Protein AF-A0A6B3FJ87-F1 (afdb_monomer_lite)

Foldseek 3Di:
DVDPDDDDDPDDPDDDDPVVLVVVLVCCVVPNQLVVLVCVCVVPDDPVCCVVCVVVNVVSSVVSRPPDSVVVSD

Secondary structure (DSSP, 8-state):
---S----SS--S--S-HHHHHHHHHHHHHHTTHHHHHHHHHHHS-HHHHHH-HHHHHHHHHHHHTS-HHHHT-

Radius of gyration: 15.2 Å; chains: 1; bounding box: 40×23×40 Å

Structure (mmCIF, N/CA/C/O bac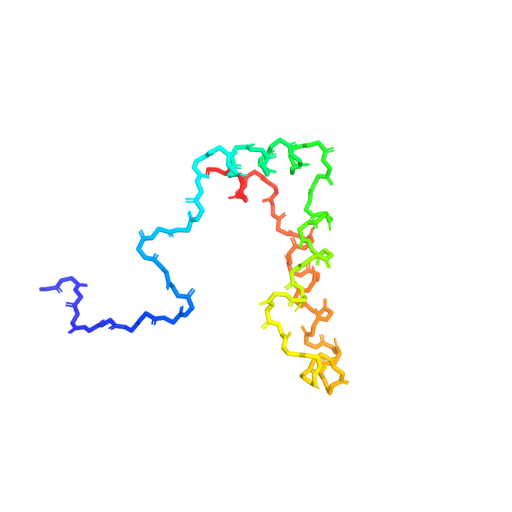kbone):
data_AF-A0A6B3FJ87-F1
#
_entry.id   AF-A0A6B3FJ87-F1
#
loop_
_atom_site.group_PDB
_atom_site.id
_atom_site.type_symbol
_atom_site.label_atom_id
_atom_site.label_alt_id
_atom_site.label_comp_id
_atom_site.label_asym_id
_atom_site.label_entity_id
_atom_site.label_seq_id
_atom_site.pdbx_PDB_ins_code
_atom_site.Cartn_x
_atom_site.Cartn_y
_atom_site.Cartn_z
_atom_site.occupancy
_atom_site.B_iso_or_equiv
_atom_site.auth_seq_id
_atom_site.auth_comp_id
_atom_site.auth_asym_id
_atom_site.auth_atom_id
_atom_site.pdbx_PDB_model_num
ATOM 1 N N . HIS A 1 1 ? -22.429 2.853 -21.942 1.00 70.62 1 HIS A N 1
ATOM 2 C CA . HIS A 1 1 ? -21.509 3.664 -21.114 1.00 70.62 1 HIS A CA 1
ATOM 3 C C . HIS A 1 1 ? -20.622 2.728 -20.298 1.00 70.62 1 HIS A C 1
ATOM 5 O O . HIS A 1 1 ? -21.170 1.805 -19.714 1.00 70.62 1 HIS A O 1
ATOM 11 N N . ARG A 1 2 ? -19.284 2.888 -20.307 1.00 91.25 2 ARG A N 1
ATOM 12 C CA . ARG A 1 2 ? -18.363 1.992 -19.565 1.00 91.25 2 ARG A CA 1
ATOM 13 C C . ARG A 1 2 ? -18.202 2.353 -18.078 1.00 91.25 2 ARG A C 1
ATOM 15 O O . ARG A 1 2 ? -17.814 1.491 -17.306 1.00 91.25 2 ARG A O 1
ATOM 22 N N . VAL A 1 3 ? -18.529 3.584 -17.676 1.00 95.06 3 VAL A N 1
ATOM 23 C CA . VAL A 1 3 ? -18.541 4.035 -16.272 1.00 95.06 3 VAL A CA 1
ATOM 24 C C . VAL A 1 3 ? -19.777 4.908 -16.058 1.00 95.06 3 VAL A C 1
ATOM 26 O O . VAL A 1 3 ? -20.018 5.814 -16.855 1.00 95.06 3 VAL A O 1
ATOM 29 N N . ALA A 1 4 ? -20.568 4.607 -15.024 1.00 96.00 4 ALA A N 1
ATOM 30 C CA . ALA A 1 4 ? -21.762 5.374 -14.650 1.00 96.00 4 ALA A CA 1
ATOM 31 C C . ALA A 1 4 ? -21.469 6.437 -13.572 1.00 96.00 4 ALA A C 1
ATOM 33 O O . ALA A 1 4 ? -22.067 7.508 -13.593 1.00 96.00 4 ALA A O 1
ATOM 34 N N . SER A 1 5 ? -20.527 6.168 -12.662 1.00 95.94 5 SER A N 1
ATOM 35 C CA . SER A 1 5 ? -20.041 7.099 -11.633 1.00 95.94 5 SER A CA 1
ATOM 36 C C . SER A 1 5 ? -18.634 6.700 -11.156 1.00 95.94 5 SER A C 1
ATOM 38 O O . SER A 1 5 ? -18.223 5.552 -11.339 1.00 95.94 5 SER A O 1
ATOM 40 N N . LEU A 1 6 ? -17.877 7.645 -10.578 1.00 96.00 6 LEU A N 1
ATOM 41 C CA . LEU A 1 6 ? -16.505 7.439 -10.089 1.00 96.00 6 LEU A CA 1
ATOM 42 C C . LEU A 1 6 ? -16.231 8.298 -8.844 1.00 96.00 6 LEU A C 1
ATOM 44 O O . LEU A 1 6 ? -16.482 9.500 -8.863 1.00 96.00 6 LEU A O 1
ATOM 48 N N . ALA A 1 7 ? -15.660 7.694 -7.799 1.00 97.56 7 ALA A N 1
ATOM 49 C CA . ALA A 1 7 ? -15.096 8.393 -6.645 1.00 97.56 7 ALA A CA 1
ATOM 50 C C . ALA A 1 7 ? -13.571 8.208 -6.618 1.00 97.56 7 ALA A C 1
ATOM 52 O O . ALA A 1 7 ? -13.075 7.095 -6.792 1.00 97.56 7 ALA A O 1
ATOM 53 N N . LEU A 1 8 ? -12.830 9.295 -6.392 1.00 97.44 8 LEU A N 1
ATOM 54 C CA . LEU A 1 8 ? -11.370 9.299 -6.295 1.00 97.44 8 LEU A CA 1
ATOM 55 C C . LEU A 1 8 ? -10.971 9.560 -4.839 1.00 97.44 8 LEU A C 1
ATOM 57 O O . LEU A 1 8 ? -11.184 10.656 -4.329 1.00 97.44 8 LEU A O 1
ATOM 61 N N . VAL A 1 9 ? -10.398 8.559 -4.170 1.00 96.94 9 VAL A N 1
ATOM 62 C CA . VAL A 1 9 ? -9.967 8.638 -2.764 1.00 96.94 9 VAL A CA 1
ATOM 63 C C . VAL A 1 9 ? -8.460 8.435 -2.700 1.00 96.94 9 VAL A C 1
ATOM 65 O O . VAL A 1 9 ? -7.947 7.532 -3.356 1.00 96.94 9 VAL A O 1
ATOM 68 N N . ALA A 1 10 ? -7.758 9.286 -1.941 1.00 94.75 10 ALA A N 1
ATOM 69 C CA . ALA A 1 10 ? -6.294 9.268 -1.823 1.00 94.75 10 ALA A CA 1
ATOM 70 C C . ALA A 1 10 ? -5.577 9.212 -3.191 1.00 94.75 10 ALA A C 1
ATOM 72 O O . ALA A 1 10 ? -4.577 8.517 -3.357 1.00 94.75 10 ALA A O 1
ATOM 73 N N . SER A 1 11 ? -6.120 9.926 -4.183 1.00 96.44 11 SER A N 1
ATOM 74 C CA . SER A 1 11 ? -5.667 9.888 -5.573 1.00 96.44 11 SER A CA 1
ATOM 75 C C . SER A 1 11 ? -5.078 11.228 -6.011 1.00 96.44 11 SER A C 1
ATOM 77 O O . SER A 1 11 ? -5.372 12.276 -5.438 1.00 96.44 11 SER A O 1
ATOM 79 N N . SER A 1 12 ? -4.251 11.187 -7.049 1.00 95.12 12 SER A N 1
ATOM 80 C CA . SER A 1 12 ? -3.690 12.353 -7.721 1.00 95.12 12 SER A CA 1
ATOM 81 C C . SER A 1 12 ? -3.691 12.097 -9.228 1.00 95.12 12 SER A C 1
ATOM 83 O O . SER A 1 12 ? -3.422 10.964 -9.637 1.00 95.12 12 SER A O 1
ATOM 85 N N . PRO A 1 13 ? -3.914 13.120 -10.080 1.00 95.44 13 PRO A N 1
ATOM 86 C CA . PRO A 1 13 ? -3.720 12.982 -11.525 1.00 95.44 13 PRO A CA 1
ATOM 87 C C . PRO A 1 13 ? -2.266 12.641 -11.889 1.00 95.44 13 PRO A C 1
ATOM 89 O O . PRO A 1 13 ? -2.005 12.124 -12.974 1.00 95.44 13 PRO A O 1
ATOM 92 N N . ARG A 1 14 ? -1.315 12.919 -10.985 1.00 94.38 14 ARG A N 1
ATOM 93 C CA . ARG A 1 14 ? 0.075 12.475 -11.087 1.00 94.38 14 ARG A CA 1
ATOM 94 C C . ARG A 1 14 ? 0.697 12.333 -9.701 1.00 94.38 14 ARG A C 1
ATOM 96 O O . ARG A 1 14 ? 0.795 13.304 -8.953 1.00 94.38 14 ARG A O 1
ATOM 103 N N . PHE A 1 15 ? 1.170 11.138 -9.376 1.00 92.44 15 PHE A N 1
ATOM 104 C CA . PHE A 1 15 ? 2.063 10.936 -8.239 1.00 92.44 15 PHE A CA 1
ATOM 105 C C . PHE A 1 15 ? 3.507 11.098 -8.700 1.00 92.44 15 PHE A C 1
ATOM 107 O O . PHE A 1 15 ? 3.866 10.528 -9.726 1.00 92.44 15 PHE A O 1
ATOM 114 N N . GLY A 1 16 ? 4.309 11.852 -7.943 1.00 93.00 16 GLY A N 1
ATOM 115 C CA . GLY A 1 16 ? 5.764 11.956 -8.094 1.00 93.00 16 GLY A CA 1
ATOM 116 C C . GLY A 1 16 ? 6.297 12.231 -9.507 1.00 93.00 16 GLY A C 1
ATOM 117 O O . GLY A 1 16 ? 5.609 12.714 -10.419 1.00 93.00 16 GLY A O 1
ATOM 118 N N . THR A 1 17 ? 7.572 11.904 -9.691 1.00 96.12 17 THR A N 1
ATOM 119 C CA . THR A 1 17 ? 8.281 11.995 -10.972 1.00 96.12 17 THR A CA 1
ATOM 120 C C . THR A 1 17 ? 8.731 10.622 -11.461 1.00 96.12 17 THR A C 1
ATOM 122 O O . THR A 1 17 ? 8.965 9.709 -10.675 1.00 96.12 17 THR A O 1
ATOM 125 N N . ALA A 1 18 ? 8.888 10.454 -12.777 1.00 95.06 18 ALA A N 1
ATOM 126 C CA . ALA A 1 18 ? 9.343 9.181 -13.342 1.00 95.06 18 ALA A CA 1
ATOM 127 C C . ALA A 1 18 ? 10.720 8.756 -12.790 1.00 95.06 18 ALA A C 1
ATOM 129 O O . ALA A 1 18 ? 10.975 7.566 -12.617 1.00 95.06 18 ALA A O 1
ATOM 130 N N . ASP A 1 19 ? 11.578 9.724 -12.466 1.00 97.25 19 ASP A N 1
ATOM 131 C CA . ASP A 1 19 ? 12.894 9.496 -11.871 1.00 97.25 19 ASP A CA 1
ATOM 132 C C . ASP A 1 19 ? 12.782 8.925 -10.451 1.00 97.25 19 ASP A C 1
ATOM 134 O O . ASP A 1 19 ? 13.436 7.926 -10.154 1.00 97.25 19 ASP A O 1
ATOM 138 N N . GLU A 1 20 ? 11.887 9.460 -9.613 1.00 95.69 20 GLU A N 1
ATOM 139 C CA . GLU A 1 20 ? 11.606 8.919 -8.273 1.00 95.69 20 GLU A CA 1
ATOM 140 C C . GLU A 1 20 ? 11.103 7.469 -8.325 1.00 95.69 20 GLU A C 1
ATOM 142 O O . GLU A 1 20 ? 11.513 6.628 -7.520 1.00 95.69 20 GLU A O 1
ATOM 147 N N . PHE A 1 21 ? 10.215 7.138 -9.271 1.00 94.94 21 PHE A N 1
ATOM 148 C CA . PHE A 1 21 ? 9.749 5.756 -9.445 1.00 94.94 21 PHE A CA 1
ATOM 149 C C . PHE A 1 21 ? 10.862 4.841 -9.965 1.00 94.94 21 PHE A C 1
ATOM 151 O O . PHE A 1 21 ? 10.999 3.721 -9.473 1.00 94.94 21 PHE A O 1
ATOM 158 N N . ARG A 1 22 ? 11.715 5.315 -10.883 1.00 95.88 22 ARG A N 1
ATOM 159 C CA . ARG A 1 22 ? 12.868 4.539 -11.368 1.00 95.88 22 ARG A CA 1
ATOM 160 C C . ARG A 1 22 ? 13.887 4.266 -10.261 1.00 95.88 22 ARG A C 1
ATOM 162 O O . ARG A 1 22 ? 14.325 3.124 -10.125 1.00 95.88 22 ARG A O 1
ATOM 169 N N . GLN A 1 23 ? 14.213 5.265 -9.440 1.00 96.56 23 GLN A N 1
ATOM 170 C CA . GLN A 1 23 ? 15.092 5.105 -8.275 1.00 96.56 23 GLN A CA 1
ATOM 171 C C . GLN A 1 23 ? 14.513 4.113 -7.263 1.00 96.56 23 GLN A C 1
ATOM 173 O O . GLN A 1 23 ? 15.212 3.211 -6.805 1.00 96.56 23 GLN A O 1
ATOM 178 N N . ARG A 1 24 ? 13.213 4.210 -6.971 1.00 95.81 24 ARG A N 1
ATOM 179 C CA . ARG A 1 24 ? 12.522 3.232 -6.123 1.00 95.81 24 ARG A CA 1
ATOM 180 C C . ARG A 1 24 ? 12.581 1.823 -6.705 1.00 95.81 24 ARG A C 1
ATOM 182 O O . ARG A 1 24 ? 12.839 0.883 -5.963 1.00 95.81 24 ARG A O 1
ATOM 189 N N . GLY A 1 25 ? 12.412 1.674 -8.017 1.00 96.88 25 GLY A N 1
ATOM 190 C CA . GLY A 1 25 ? 12.563 0.390 -8.698 1.00 96.88 25 GLY A CA 1
ATOM 191 C C . GLY A 1 25 ? 13.966 -0.203 -8.541 1.00 96.88 25 GLY A C 1
ATOM 192 O O . GLY A 1 25 ? 14.095 -1.406 -8.339 1.00 96.88 25 GLY A O 1
ATOM 193 N N . VAL A 1 26 ? 15.021 0.623 -8.569 1.00 97.50 26 VAL A N 1
ATOM 194 C CA . VAL A 1 26 ? 16.394 0.172 -8.263 1.00 97.50 26 VAL A CA 1
ATOM 195 C C . VAL A 1 26 ? 16.482 -0.346 -6.829 1.00 97.50 26 VAL A C 1
ATOM 197 O O . VAL A 1 26 ? 16.982 -1.446 -6.615 1.00 97.50 26 VAL A O 1
ATOM 200 N N . ILE A 1 27 ? 15.943 0.397 -5.858 1.00 96.56 27 ILE A N 1
ATOM 201 C CA . ILE A 1 27 ? 15.932 -0.020 -4.448 1.00 96.56 27 ILE A CA 1
ATOM 202 C C . ILE A 1 27 ? 15.206 -1.357 -4.284 1.00 96.56 27 ILE A C 1
ATOM 204 O O . ILE A 1 27 ? 15.735 -2.243 -3.617 1.00 96.56 27 ILE A O 1
ATOM 208 N N . VAL A 1 28 ? 14.034 -1.518 -4.899 1.00 97.12 28 VAL A N 1
ATOM 209 C CA . VAL A 1 28 ? 13.222 -2.736 -4.779 1.00 97.12 28 VAL A CA 1
ATOM 210 C C . VAL A 1 28 ? 13.887 -3.940 -5.443 1.00 97.12 28 VAL A C 1
ATOM 212 O O . VAL A 1 28 ? 13.888 -5.021 -4.864 1.00 97.12 28 VAL A O 1
ATOM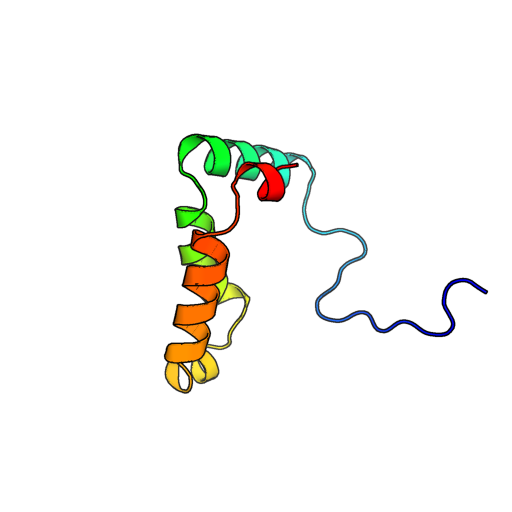 215 N N . ARG A 1 29 ? 14.520 -3.770 -6.611 1.00 95.88 29 ARG A N 1
ATOM 216 C CA . ARG A 1 29 ? 15.271 -4.862 -7.255 1.00 95.88 29 ARG A CA 1
ATOM 217 C C . ARG A 1 29 ? 16.426 -5.363 -6.394 1.00 95.88 29 ARG A C 1
ATOM 219 O O . ARG A 1 29 ? 16.673 -6.561 -6.364 1.00 95.88 29 ARG A O 1
ATOM 226 N N . THR A 1 30 ? 17.120 -4.459 -5.706 1.00 96.31 30 THR A N 1
ATOM 227 C CA . THR A 1 30 ? 18.287 -4.816 -4.888 1.00 96.31 30 THR A CA 1
ATOM 228 C C . THR A 1 30 ? 17.903 -5.337 -3.503 1.00 96.31 30 THR A C 1
ATOM 230 O O . THR A 1 30 ? 18.563 -6.230 -2.987 1.00 96.31 30 THR A O 1
ATOM 233 N N . ASN A 1 31 ? 16.857 -4.781 -2.883 1.00 95.56 31 ASN A N 1
ATOM 234 C CA . ASN A 1 31 ? 16.565 -4.981 -1.457 1.00 95.56 31 ASN A CA 1
ATOM 235 C C . ASN A 1 31 ? 15.211 -5.657 -1.187 1.00 95.56 31 ASN A C 1
ATOM 237 O O . ASN A 1 31 ? 14.820 -5.809 -0.029 1.00 95.56 31 ASN A O 1
ATOM 241 N N . GLY A 1 32 ? 14.457 -6.006 -2.231 1.00 95.88 32 GLY A N 1
ATOM 242 C CA . GLY A 1 32 ? 13.061 -6.409 -2.099 1.00 95.88 32 GLY A CA 1
ATOM 243 C C . GLY A 1 32 ? 12.169 -5.279 -1.564 1.00 95.88 32 GLY A C 1
ATOM 244 O O . GLY A 1 32 ? 12.479 -4.090 -1.677 1.00 95.88 32 GLY A O 1
ATOM 245 N N . LEU A 1 33 ? 11.035 -5.655 -0.971 1.00 97.69 33 LEU A N 1
ATOM 246 C CA . LEU A 1 33 ? 9.997 -4.725 -0.503 1.00 97.69 33 LEU A CA 1
ATOM 247 C C . LEU A 1 33 ? 10.203 -4.224 0.933 1.00 97.69 33 LEU A C 1
ATOM 249 O O . LEU A 1 33 ? 9.472 -3.332 1.362 1.00 97.69 33 LEU A O 1
ATOM 253 N N . GLU A 1 34 ? 11.206 -4.718 1.668 1.00 96.00 34 GLU A N 1
ATOM 254 C CA . GLU A 1 34 ? 11.426 -4.343 3.075 1.00 96.00 34 GLU A CA 1
ATOM 255 C C . GLU A 1 34 ? 11.523 -2.820 3.302 1.00 96.00 34 GLU A C 1
ATOM 257 O O . GLU A 1 34 ? 10.849 -2.306 4.201 1.00 96.00 34 GLU A O 1
ATOM 262 N N . PRO A 1 35 ? 12.264 -2.041 2.483 1.00 95.44 35 PRO A N 1
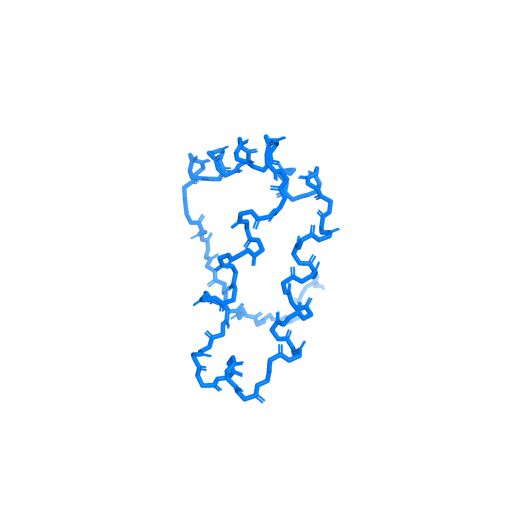ATOM 263 C CA . PRO A 1 35 ? 12.321 -0.590 2.667 1.00 95.44 35 PRO A CA 1
ATOM 264 C C . PRO A 1 35 ? 10.963 0.103 2.455 1.00 95.44 35 PRO A C 1
ATOM 266 O O . PRO A 1 35 ? 10.690 1.133 3.077 1.00 95.44 35 PRO A O 1
ATOM 269 N N . MET A 1 36 ? 10.105 -0.451 1.591 1.00 96.06 36 MET A N 1
ATOM 270 C CA . MET A 1 36 ? 8.759 0.076 1.340 1.00 96.06 36 MET A CA 1
ATOM 271 C C . MET A 1 36 ? 7.819 -0.285 2.493 1.00 96.06 36 MET A C 1
ATOM 273 O O . MET A 1 36 ? 7.092 0.576 2.983 1.00 96.06 36 MET A O 1
ATOM 277 N N . ALA A 1 37 ? 7.890 -1.528 2.976 1.00 96.81 37 ALA A N 1
ATOM 278 C CA . ALA A 1 37 ? 7.084 -2.020 4.088 1.00 96.81 37 ALA A CA 1
ATOM 279 C C . ALA A 1 37 ? 7.341 -1.231 5.379 1.00 96.81 37 ALA A C 1
ATOM 281 O O . ALA A 1 37 ? 6.397 -0.880 6.080 1.00 96.81 37 ALA A O 1
ATOM 282 N N . ARG A 1 38 ? 8.602 -0.880 5.661 1.00 94.38 38 ARG A N 1
ATOM 283 C CA . ARG A 1 38 ? 8.969 -0.101 6.854 1.00 94.38 38 ARG A CA 1
ATOM 284 C C . ARG A 1 38 ? 8.413 1.325 6.848 1.00 94.38 38 ARG A C 1
ATOM 286 O O . ARG A 1 38 ? 8.077 1.845 7.902 1.00 94.38 38 ARG A O 1
ATOM 293 N N . THR A 1 39 ? 8.337 1.962 5.681 1.00 94.19 39 THR A N 1
ATOM 294 C CA . THR A 1 39 ? 7.947 3.382 5.568 1.00 94.19 39 THR A CA 1
ATOM 295 C C . THR A 1 39 ? 6.459 3.587 5.275 1.00 94.19 39 THR A C 1
ATOM 297 O O . THR A 1 39 ? 5.951 4.696 5.434 1.00 94.19 39 THR A O 1
ATOM 300 N N . ALA A 1 40 ? 5.740 2.541 4.853 1.00 94.56 40 ALA A N 1
ATOM 301 C CA . ALA A 1 40 ? 4.321 2.628 4.516 1.00 94.56 40 ALA A CA 1
ATOM 302 C C . ALA A 1 40 ? 3.420 3.060 5.695 1.00 94.56 40 ALA A C 1
ATOM 304 O O . ALA A 1 40 ? 2.602 3.959 5.484 1.00 94.56 40 ALA A O 1
ATOM 305 N N . PRO A 1 41 ? 3.564 2.526 6.928 1.00 94.62 41 PRO A N 1
ATOM 306 C CA . PRO A 1 41 ? 2.669 2.869 8.035 1.00 94.62 41 PRO A CA 1
ATOM 307 C C . PRO A 1 41 ? 2.616 4.357 8.363 1.00 94.62 41 PRO A C 1
ATOM 309 O O . PRO A 1 41 ? 1.530 4.903 8.526 1.00 94.62 41 PRO A O 1
ATOM 312 N N . GLU A 1 42 ? 3.773 5.020 8.389 1.00 93.19 42 GLU A N 1
ATOM 313 C CA . GLU A 1 42 ? 3.892 6.452 8.695 1.00 93.19 42 GLU A CA 1
ATOM 314 C C . GLU A 1 42 ? 3.160 7.331 7.671 1.00 93.19 42 GLU A C 1
ATOM 316 O O . GLU A 1 42 ? 2.759 8.451 7.977 1.00 93.19 42 GLU A O 1
ATOM 321 N N . ARG A 1 43 ? 2.979 6.826 6.443 1.00 94.12 43 ARG A N 1
ATOM 322 C CA . ARG A 1 43 ? 2.281 7.525 5.357 1.00 94.12 43 ARG A CA 1
ATOM 323 C C . ARG A 1 43 ? 0.796 7.186 5.287 1.00 94.12 43 ARG A C 1
ATOM 325 O O . ARG A 1 43 ? 0.030 7.975 4.743 1.00 94.12 43 ARG A O 1
ATOM 332 N N . TRP A 1 44 ? 0.403 6.002 5.749 1.00 96.75 44 TRP A N 1
ATOM 333 C CA . TRP A 1 44 ? -0.962 5.486 5.606 1.00 96.75 44 TRP A CA 1
ATOM 334 C C . TRP A 1 44 ? -1.828 5.724 6.837 1.00 96.75 44 TRP A C 1
ATOM 336 O O . TRP A 1 44 ? -3.041 5.874 6.704 1.00 96.75 44 TRP A O 1
ATOM 346 N N . PHE A 1 45 ? -1.224 5.768 8.024 1.00 97.50 45 PHE A N 1
ATOM 347 C CA . PHE A 1 45 ? -1.949 5.832 9.285 1.00 97.50 45 PHE A CA 1
ATOM 348 C C . PHE A 1 45 ? -1.540 7.052 10.099 1.00 97.50 45 PHE A C 1
ATOM 350 O O . PHE A 1 45 ? -0.370 7.422 10.174 1.00 97.50 45 PHE A O 1
ATOM 357 N N . THR A 1 46 ? -2.516 7.663 10.767 1.00 97.44 46 THR A N 1
ATOM 358 C CA . THR A 1 46 ? -2.211 8.649 11.803 1.00 97.44 46 THR A CA 1
ATOM 359 C C . THR A 1 46 ? -1.560 7.950 13.002 1.00 97.44 46 THR A C 1
ATOM 361 O O . THR A 1 46 ? -1.859 6.778 13.259 1.00 97.44 46 THR A O 1
ATOM 364 N N . PRO A 1 47 ? -0.736 8.652 13.802 1.00 96.94 47 PRO A N 1
ATOM 365 C CA . PRO A 1 47 ? -0.130 8.059 14.995 1.00 96.94 47 PRO A CA 1
ATOM 366 C C . PRO A 1 47 ? -1.158 7.464 15.970 1.00 96.94 47 PRO A C 1
ATOM 368 O O . PRO A 1 47 ? -0.944 6.385 16.513 1.00 96.94 47 PRO A O 1
ATOM 371 N N . GLY A 1 48 ? -2.308 8.129 16.148 1.00 98.12 48 GLY A N 1
ATOM 372 C CA . GLY A 1 48 ? -3.381 7.647 17.023 1.00 98.12 48 GLY A CA 1
ATOM 373 C C . GLY A 1 48 ? -4.022 6.348 16.532 1.00 98.12 48 GLY A C 1
ATOM 374 O O . GLY A 1 48 ? -4.270 5.451 17.333 1.00 98.12 48 GLY A O 1
ATOM 375 N N . PHE A 1 49 ? -4.237 6.209 15.219 1.00 98.00 49 PHE A N 1
ATOM 376 C CA . PHE A 1 49 ? -4.744 4.959 14.654 1.00 98.00 49 PHE A CA 1
ATOM 377 C C . PHE A 1 49 ? -3.717 3.838 14.790 1.00 98.00 49 PHE A C 1
ATOM 379 O O . PHE A 1 49 ? -4.071 2.739 15.206 1.00 98.00 49 PHE A O 1
ATOM 386 N N . ALA A 1 50 ? -2.447 4.120 14.494 1.00 97.31 50 ALA A N 1
ATOM 387 C CA . ALA A 1 50 ? -1.391 3.124 14.608 1.00 97.31 50 ALA A CA 1
ATOM 388 C C . ALA A 1 50 ? -1.232 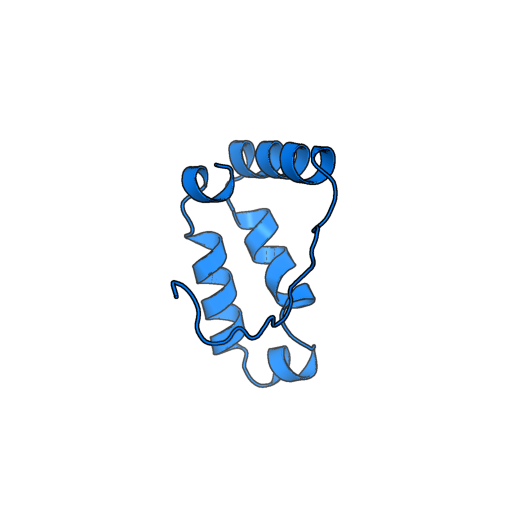2.602 16.044 1.00 97.31 50 ALA A C 1
ATOM 390 O O . ALA A 1 50 ? -1.068 1.401 16.242 1.00 97.31 50 ALA A O 1
ATOM 391 N N . ALA A 1 51 ? -1.362 3.483 17.041 1.00 97.19 51 ALA A N 1
ATOM 392 C CA . ALA A 1 51 ? -1.351 3.098 18.449 1.00 97.19 51 ALA A CA 1
ATOM 393 C C . ALA A 1 51 ? -2.602 2.301 18.861 1.00 9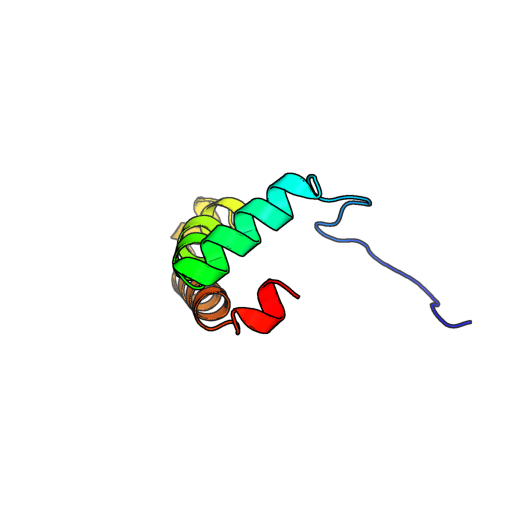7.19 51 ALA A C 1
ATOM 395 O O . ALA A 1 51 ? -2.500 1.353 19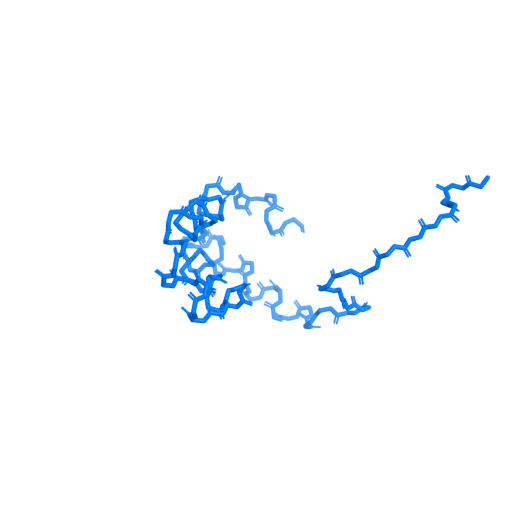.635 1.00 97.19 51 ALA A O 1
ATOM 396 N N . ALA A 1 52 ? -3.781 2.673 18.354 1.00 98.44 52 ALA A N 1
ATOM 397 C CA . ALA A 1 52 ? -5.042 2.029 18.717 1.00 98.44 52 ALA A CA 1
ATOM 398 C C . ALA A 1 52 ? -5.280 0.690 17.998 1.00 98.44 52 ALA A C 1
ATOM 400 O O . ALA A 1 52 ? -6.005 -0.159 18.512 1.00 98.44 52 ALA A O 1
ATOM 401 N N . GLN A 1 53 ? -4.716 0.511 16.802 1.00 98.31 53 GLN A N 1
ATOM 402 C CA . GLN A 1 53 ? -4.965 -0.633 15.918 1.00 98.31 53 GLN A CA 1
ATOM 403 C C . GLN A 1 53 ? -3.654 -1.269 15.414 1.00 98.31 53 GLN A C 1
ATOM 405 O O . GLN A 1 53 ? -3.463 -1.405 14.200 1.00 98.31 53 GLN A O 1
ATOM 410 N N . PRO A 1 54 ? -2.744 -1.698 16.311 1.00 97.50 54 PRO A N 1
ATOM 411 C CA . PRO A 1 54 ? -1.431 -2.208 15.917 1.00 97.50 54 PRO A CA 1
ATOM 412 C C . PRO A 1 54 ? -1.526 -3.445 15.016 1.00 97.50 54 PRO A C 1
ATOM 414 O O . PRO A 1 54 ? -0.799 -3.535 14.033 1.00 97.50 54 PRO A O 1
ATOM 417 N N . ALA A 1 55 ? -2.490 -4.339 15.256 1.00 98.12 55 ALA A N 1
ATOM 418 C CA . ALA A 1 55 ? -2.681 -5.538 14.436 1.00 98.12 55 ALA A CA 1
ATOM 419 C C . ALA A 1 55 ? -3.029 -5.219 12.967 1.00 98.12 55 ALA A C 1
ATOM 421 O O . ALA A 1 55 ? -2.572 -5.907 12.055 1.00 98.12 55 ALA A O 1
ATOM 422 N N . ILE A 1 56 ? -3.807 -4.157 12.717 1.00 97.69 56 ILE A N 1
ATOM 423 C CA . ILE A 1 56 ? -4.140 -3.720 11.351 1.00 97.69 56 ILE A CA 1
ATOM 424 C C . ILE A 1 56 ? -2.899 -3.142 10.670 1.00 97.69 56 ILE A C 1
ATOM 426 O O . ILE A 1 56 ? -2.639 -3.434 9.501 1.00 97.69 56 ILE A O 1
ATOM 430 N N . VAL A 1 57 ? -2.117 -2.344 11.400 1.00 98.00 57 VAL A N 1
ATOM 431 C CA . VAL A 1 57 ? -0.870 -1.778 10.878 1.00 98.00 57 VAL A CA 1
ATOM 432 C C . VAL A 1 57 ? 0.135 -2.880 10.554 1.00 98.00 57 VAL A C 1
ATOM 434 O O . VAL A 1 57 ? 0.704 -2.882 9.465 1.00 98.00 57 VAL A O 1
ATOM 437 N N . GLU A 1 58 ? 0.316 -3.849 11.448 1.00 97.38 58 GLU A N 1
ATOM 438 C CA . GLU A 1 58 ? 1.208 -4.992 11.240 1.00 97.38 58 GLU A CA 1
ATOM 439 C C . GLU A 1 58 ? 0.786 -5.837 10.039 1.00 97.38 58 GLU A C 1
ATOM 441 O O . GLU A 1 58 ? 1.631 -6.195 9.214 1.00 97.38 58 GLU A O 1
ATOM 446 N N . TRP A 1 59 ? -0.514 -6.104 9.892 1.00 97.69 59 TRP A N 1
ATOM 447 C CA . TRP A 1 59 ? -1.050 -6.780 8.714 1.00 97.69 59 TRP A CA 1
ATOM 448 C C . TRP A 1 59 ? -0.737 -6.006 7.426 1.00 97.69 59 TRP A C 1
ATOM 450 O O . TRP A 1 59 ? -0.258 -6.597 6.457 1.00 97.69 59 TRP A O 1
ATOM 460 N N . ALA A 1 60 ? -0.933 -4.684 7.419 1.00 97.25 60 ALA A N 1
ATOM 461 C CA . ALA A 1 60 ? -0.630 -3.847 6.261 1.00 97.25 60 ALA A CA 1
ATOM 462 C C . ALA A 1 60 ? 0.871 -3.873 5.915 1.00 97.25 60 ALA A C 1
ATOM 464 O O . ALA A 1 60 ? 1.231 -3.970 4.741 1.00 97.25 60 ALA A O 1
ATOM 465 N N . VAL A 1 61 ? 1.751 -3.863 6.924 1.00 97.69 61 VAL A N 1
ATOM 466 C CA . VAL A 1 61 ? 3.201 -4.033 6.732 1.00 97.69 61 VAL A CA 1
ATOM 467 C C . VAL A 1 61 ? 3.511 -5.388 6.102 1.00 97.69 61 VAL A C 1
ATOM 469 O O . VAL A 1 61 ? 4.262 -5.433 5.128 1.00 97.69 61 VAL A O 1
ATOM 472 N N . GLN A 1 62 ? 2.925 -6.484 6.601 1.00 97.50 62 GLN A N 1
ATOM 473 C CA . GLN A 1 62 ? 3.149 -7.813 6.017 1.00 97.50 62 GLN A CA 1
ATOM 474 C C . GLN A 1 62 ? 2.630 -7.908 4.582 1.00 97.50 62 GLN A C 1
ATOM 476 O O . GLN A 1 62 ? 3.288 -8.507 3.732 1.00 97.50 62 GLN A O 1
ATOM 481 N N . MET A 1 63 ? 1.496 -7.275 4.284 1.00 97.06 63 MET A N 1
ATOM 482 C CA . MET A 1 63 ? 0.951 -7.217 2.930 1.00 97.06 63 MET A CA 1
ATOM 483 C C . MET A 1 63 ? 1.930 -6.534 1.960 1.00 97.06 63 MET A C 1
ATOM 485 O O . MET A 1 63 ? 2.239 -7.097 0.910 1.00 97.06 63 MET A O 1
ATOM 489 N N . VAL A 1 64 ? 2.519 -5.390 2.332 1.00 97.00 64 VAL A N 1
ATOM 490 C CA . VAL A 1 64 ? 3.552 -4.743 1.498 1.00 97.00 64 VAL A CA 1
ATOM 491 C C . VAL A 1 64 ? 4.784 -5.635 1.373 1.00 97.00 64 VAL A C 1
ATOM 493 O O . VAL A 1 64 ? 5.301 -5.841 0.278 1.00 97.00 64 VAL A O 1
ATOM 496 N N . ARG A 1 65 ? 5.249 -6.195 2.490 1.00 96.62 65 ARG A N 1
ATOM 497 C CA . ARG A 1 65 ? 6.482 -6.987 2.561 1.00 96.62 65 ARG A CA 1
ATOM 498 C C . ARG A 1 65 ? 6.435 -8.255 1.700 1.00 96.62 65 ARG A C 1
ATOM 500 O O . ARG A 1 65 ? 7.469 -8.676 1.194 1.00 96.62 65 ARG A O 1
ATOM 507 N N . THR A 1 66 ? 5.250 -8.837 1.528 1.00 96.12 66 THR A N 1
ATOM 508 C CA . THR A 1 66 ? 5.015 -10.069 0.754 1.00 96.12 66 THR A CA 1
ATOM 509 C C . THR A 1 66 ? 4.510 -9.822 -0.669 1.00 96.12 66 THR A C 1
ATOM 511 O O . THR A 1 66 ? 4.274 -10.775 -1.409 1.00 96.12 66 THR A O 1
ATOM 514 N N . THR A 1 67 ? 4.369 -8.559 -1.081 1.00 97.06 67 THR A N 1
ATOM 515 C CA . THR A 1 67 ? 4.054 -8.212 -2.471 1.00 97.06 67 THR A CA 1
ATOM 516 C C . THR A 1 67 ? 5.190 -8.659 -3.391 1.00 97.06 67 THR A C 1
ATOM 518 O O . THR A 1 67 ? 6.362 -8.422 -3.092 1.00 97.06 67 THR A O 1
ATOM 521 N N . ASP A 1 68 ? 4.849 -9.271 -4.528 1.00 96.38 68 ASP A N 1
ATOM 522 C CA . ASP A 1 68 ? 5.839 -9.655 -5.532 1.00 96.38 68 ASP A CA 1
ATOM 523 C C . ASP A 1 68 ? 6.620 -8.420 -6.035 1.00 96.38 68 ASP A C 1
ATOM 525 O O . ASP A 1 68 ? 6.007 -7.470 -6.545 1.00 96.38 68 ASP A O 1
ATOM 529 N N . PRO A 1 69 ? 7.962 -8.402 -5.917 1.00 95.75 69 PRO A N 1
ATOM 530 C CA . PRO A 1 69 ? 8.760 -7.259 -6.340 1.00 95.75 69 PRO A CA 1
ATOM 531 C C . PRO A 1 69 ? 8.651 -6.955 -7.833 1.00 95.75 69 PRO A C 1
ATOM 533 O O . PRO A 1 69 ? 8.730 -5.785 -8.197 1.00 95.75 69 PRO A O 1
ATOM 536 N N . GLY A 1 70 ? 8.460 -7.973 -8.683 1.00 94.81 70 GLY A N 1
ATOM 537 C CA . GLY A 1 70 ? 8.300 -7.815 -10.129 1.00 94.81 70 GLY A CA 1
ATOM 538 C C . GLY A 1 70 ? 7.016 -7.069 -10.486 1.00 94.81 70 GLY A C 1
ATOM 539 O O . GLY A 1 70 ? 7.064 -6.095 -11.230 1.00 94.81 70 GLY A O 1
ATOM 540 N N . CYS A 1 71 ? 5.893 -7.455 -9.881 1.00 94.88 71 CYS A N 1
ATOM 541 C CA . CYS A 1 71 ? 4.610 -6.765 -10.002 1.00 94.88 71 CYS A CA 1
ATOM 542 C C . CYS A 1 71 ? 4.648 -5.340 -9.433 1.00 94.88 71 CYS A C 1
ATOM 544 O O . CYS A 1 71 ? 3.993 -4.453 -9.973 1.00 94.88 71 CYS A O 1
ATOM 546 N N . TYR A 1 72 ? 5.407 -5.097 -8.357 1.00 94.62 72 TYR A N 1
ATOM 547 C CA . TYR A 1 72 ? 5.523 -3.761 -7.759 1.00 94.62 72 TYR A CA 1
ATOM 548 C C . TYR A 1 72 ? 6.258 -2.759 -8.666 1.00 94.62 72 TYR A C 1
ATOM 550 O O . TYR A 1 72 ? 5.961 -1.564 -8.628 1.00 94.62 72 TYR A O 1
ATOM 558 N N . ILE A 1 73 ? 7.241 -3.223 -9.446 1.00 94.94 73 ILE A N 1
ATOM 559 C CA . ILE A 1 73 ? 8.107 -2.370 -10.284 1.00 94.94 73 ILE A CA 1
ATOM 560 C C . ILE A 1 73 ? 7.779 -2.416 -11.783 1.00 94.94 73 ILE A C 1
ATOM 562 O O . ILE A 1 73 ? 8.561 -1.861 -12.561 1.00 94.94 73 ILE A O 1
ATOM 566 N N . ALA A 1 74 ? 6.713 -3.123 -12.165 1.00 86.94 74 ALA A N 1
ATOM 567 C CA . ALA A 1 74 ? 6.288 -3.297 -13.553 1.00 86.94 74 ALA A CA 1
ATOM 568 C C . ALA A 1 74 ? 5.930 -1.971 -14.243 1.00 86.94 74 ALA A C 1
ATOM 570 O O . ALA A 1 74 ? 5.437 -1.041 -13.561 1.00 86.94 74 ALA A O 1
#

pLDDT: mean 95.7, std 3.43, range [70.62, 98.44]

Sequence (74 aa):
HRVASLALVASSPRFGTADEFRQRGVIVRTNGLEPMARTAPERWFTPGFAAAQPAIVEWAVQMVRTTDPGCYIA